Protein AF-A0A957R0A6-F1 (afdb_monomer)

Mean predicted aligned error: 2.7 Å

pLDDT: mean 95.4, std 4.58, range [67.75, 98.25]

Sequence (71 aa):
PADMLSRGLDYLRNIEQYYPHYYGQYIRHTLSAYALFVRHELGESDPAKAAALFTESGLDGMSMEGLAWIW

Solvent-accessible surface area (backbone atoms only — not comparable to full-atom values): 4045 Å² total; per-residue (Å²): 114,69,68,58,53,53,52,50,52,57,45,45,77,49,44,81,80,70,58,61,87,86,59,51,68,42,58,51,46,24,52,52,21,48,36,48,32,56,31,37,80,72,72,55,69,56,68,68,59,33,53,50,50,44,70,74,34,52,85,84,30,32,47,72,67,25,60,59,39,56,109

Foldseek 3Di:
DVVVVVVVLVCLVVVLVVDDPPDDQQVSLLSNLVSQLVCVVVVNHDLVVLVVSCVVQPPPNYDPVSVVSSD

Structure (mmCIF, N/CA/C/O backbone):
data_AF-A0A957R0A6-F1
#
_entry.id   AF-A0A957R0A6-F1
#
loop_
_atom_site.group_PDB
_atom_site.id
_atom_site.type_symbol
_atom_site.label_atom_id
_atom_site.label_alt_id
_atom_site.label_comp_id
_atom_site.label_asym_id
_atom_site.label_entity_id
_atom_site.label_seq_id
_atom_site.pdbx_PDB_ins_code
_atom_site.Cartn_x
_atom_site.Cartn_y
_atom_site.Cartn_z
_atom_site.occupancy
_atom_site.B_iso_or_equiv
_atom_site.auth_seq_id
_atom_site.auth_comp_id
_atom_site.auth_asym_id
_atom_site.auth_atom_id
_atom_site.pdbx_PDB_model_num
ATOM 1 N N . PRO A 1 1 ? 14.558 -3.412 -20.390 1.00 67.75 1 PRO A N 1
ATOM 2 C CA . PRO A 1 1 ? 13.170 -3.032 -20.006 1.00 67.75 1 PRO A 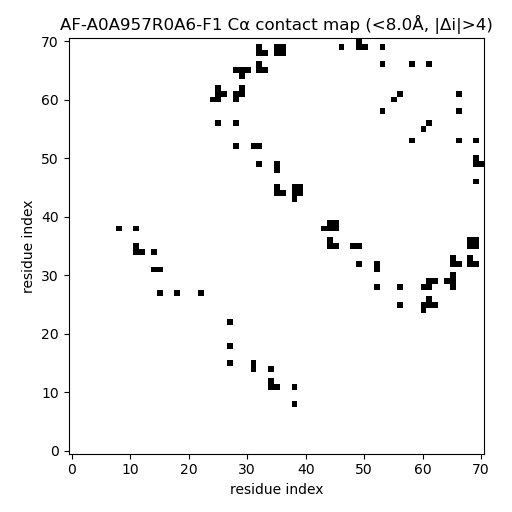CA 1
ATOM 3 C C . PRO A 1 1 ? 12.599 -3.891 -18.869 1.00 67.75 1 PRO A C 1
ATOM 5 O O . PRO A 1 1 ? 12.140 -3.326 -17.887 1.00 67.75 1 PRO A O 1
ATOM 8 N N . ALA A 1 2 ? 12.690 -5.226 -18.961 1.00 77.00 2 ALA A N 1
ATOM 9 C CA . ALA A 1 2 ? 12.219 -6.150 -17.919 1.00 77.00 2 ALA A CA 1
ATOM 10 C C . ALA A 1 2 ? 12.892 -5.930 -16.546 1.00 77.00 2 ALA A C 1
ATOM 12 O O . ALA 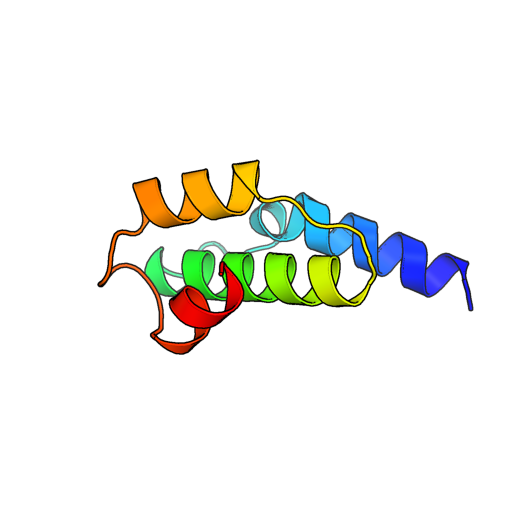A 1 2 ? 12.206 -5.883 -15.530 1.00 77.00 2 ALA A O 1
ATOM 13 N N . ASP A 1 3 ? 14.204 -5.668 -16.520 1.00 87.31 3 ASP A N 1
ATOM 14 C CA . ASP A 1 3 ? 14.931 -5.312 -15.2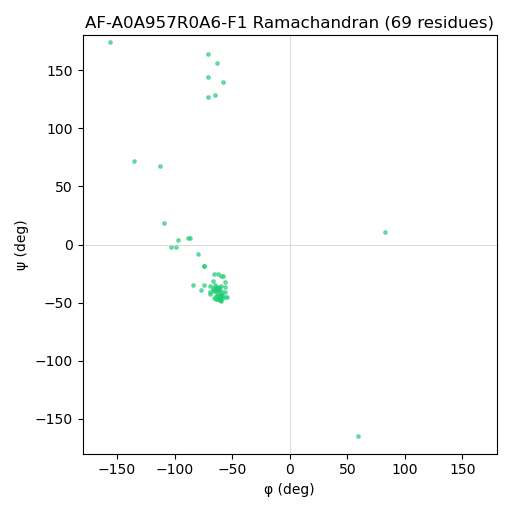91 1.00 87.31 3 ASP A CA 1
ATOM 15 C C . ASP A 1 3 ? 14.357 -4.100 -14.552 1.00 87.31 3 ASP A C 1
ATOM 17 O O . ASP A 1 3 ? 14.362 -4.061 -13.325 1.00 87.31 3 ASP A O 1
ATOM 21 N N . MET A 1 4 ? 13.868 -3.096 -15.284 1.00 92.06 4 MET A N 1
ATOM 22 C CA . MET A 1 4 ? 13.304 -1.892 -14.672 1.00 92.06 4 MET A CA 1
ATOM 23 C C . MET A 1 4 ? 11.978 -2.207 -13.976 1.00 92.06 4 MET A C 1
ATOM 25 O O . MET A 1 4 ? 11.759 -1.748 -12.859 1.00 92.06 4 MET A O 1
ATOM 29 N N . LEU A 1 5 ? 11.135 -3.034 -14.605 1.00 89.88 5 LEU A N 1
ATOM 30 C CA . LEU A 1 5 ? 9.874 -3.484 -14.020 1.00 89.88 5 LEU A CA 1
ATOM 31 C C . LEU A 1 5 ? 10.115 -4.334 -12.767 1.00 89.88 5 LEU A C 1
ATOM 33 O O . LEU A 1 5 ? 9.481 -4.094 -11.746 1.00 89.88 5 LEU A O 1
ATOM 37 N N . SER A 1 6 ? 11.079 -5.261 -12.817 1.00 91.31 6 SER A N 1
ATOM 38 C CA . SER A 1 6 ? 11.439 -6.087 -11.657 1.00 91.31 6 SER A CA 1
ATOM 39 C C . SER A 1 6 ? 11.889 -5.234 -10.470 1.00 91.31 6 SER A C 1
ATOM 41 O O . SER A 1 6 ? 11.408 -5.425 -9.360 1.00 91.31 6 SER A O 1
ATOM 43 N N . ARG A 1 7 ? 12.756 -4.239 -10.704 1.00 93.50 7 ARG A N 1
ATOM 44 C CA . ARG A 1 7 ? 13.195 -3.310 -9.649 1.00 93.50 7 ARG A CA 1
ATOM 45 C C . ARG A 1 7 ? 12.046 -2.463 -9.108 1.00 93.50 7 ARG A C 1
ATOM 47 O O . ARG A 1 7 ? 12.014 -2.180 -7.916 1.00 93.50 7 ARG A O 1
ATOM 54 N N . GLY A 1 8 ? 11.116 -2.060 -9.975 1.00 94.69 8 GLY A N 1
ATOM 55 C CA . GLY A 1 8 ? 9.900 -1.358 -9.573 1.00 94.69 8 GLY A CA 1
ATOM 56 C C . GLY A 1 8 ? 9.026 -2.209 -8.650 1.00 94.69 8 GLY A C 1
ATOM 57 O O . GLY A 1 8 ? 8.611 -1.729 -7.600 1.00 94.69 8 GLY A O 1
ATOM 58 N N . LEU A 1 9 ? 8.812 -3.483 -8.987 1.00 95.06 9 LEU A N 1
ATOM 59 C CA . LEU A 1 9 ? 8.085 -4.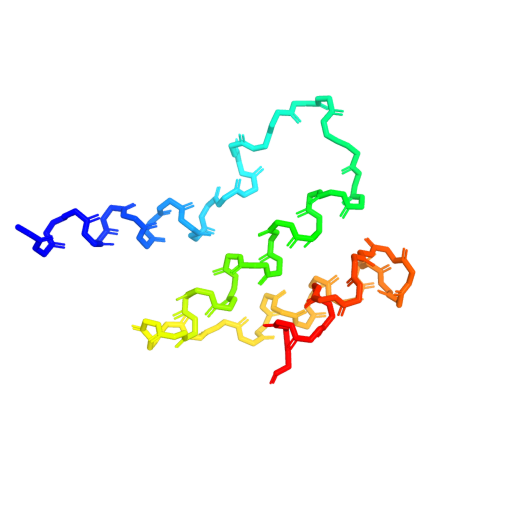423 -8.129 1.00 95.06 9 LEU A CA 1
ATOM 60 C C . LEU A 1 9 ? 8.776 -4.608 -6.776 1.00 95.06 9 LEU A C 1
ATOM 62 O O . LEU A 1 9 ? 8.122 -4.505 -5.740 1.00 95.06 9 LEU A O 1
ATOM 66 N N . ASP A 1 10 ? 10.096 -4.795 -6.762 1.00 95.69 10 ASP A N 1
ATOM 67 C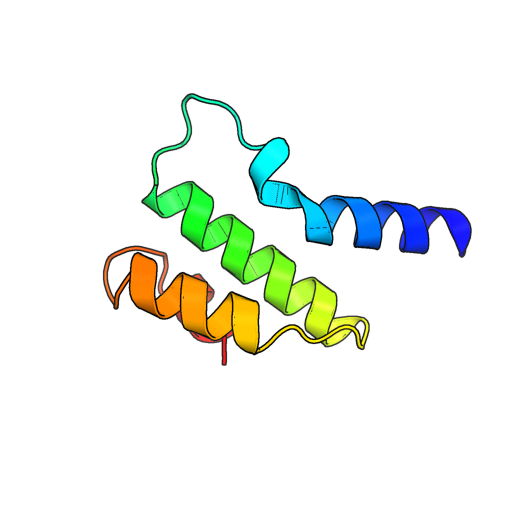 CA . ASP A 1 10 ? 10.855 -4.912 -5.512 1.00 95.69 10 ASP A CA 1
ATOM 68 C C . ASP A 1 10 ? 10.770 -3.649 -4.646 1.00 95.69 10 ASP A C 1
ATOM 70 O O . ASP A 1 10 ? 10.666 -3.746 -3.420 1.00 95.69 10 ASP A O 1
ATOM 74 N N . TYR A 1 11 ? 10.742 -2.467 -5.268 1.00 96.56 11 TYR A N 1
ATOM 75 C CA . TYR A 1 11 ? 10.501 -1.209 -4.566 1.00 96.56 11 TYR A CA 1
ATOM 76 C C . TYR A 1 11 ? 9.097 -1.168 -3.947 1.00 96.56 11 TYR A C 1
ATOM 78 O O . TYR A 1 11 ? 8.963 -0.855 -2.767 1.00 96.56 11 TYR A O 1
ATOM 86 N N . LEU A 1 12 ? 8.054 -1.536 -4.702 1.00 97.00 12 LEU A N 1
ATOM 87 C CA . LEU A 1 12 ? 6.666 -1.540 -4.220 1.00 97.00 12 LEU A CA 1
ATOM 88 C C . LEU A 1 12 ? 6.428 -2.561 -3.099 1.00 97.00 12 LEU A C 1
ATOM 90 O O . LEU A 1 12 ? 5.663 -2.291 -2.175 1.00 97.00 12 LEU A O 1
ATOM 94 N N . ARG A 1 13 ? 7.103 -3.716 -3.134 1.00 96.69 13 ARG A N 1
ATOM 95 C CA . ARG A 1 13 ? 7.057 -4.714 -2.049 1.00 96.69 13 ARG A CA 1
ATOM 96 C C . ARG A 1 13 ? 7.545 -4.142 -0.716 1.00 96.69 13 ARG A C 1
ATOM 98 O O . ARG A 1 13 ? 6.997 -4.492 0.328 1.00 96.69 13 ARG A O 1
ATOM 105 N N . ASN A 1 14 ? 8.543 -3.260 -0.772 1.00 97.00 14 ASN A N 1
ATOM 106 C CA . ASN A 1 14 ? 9.223 -2.671 0.383 1.00 97.00 14 ASN A CA 1
ATOM 107 C C . ASN A 1 14 ? 8.888 -1.186 0.584 1.00 97.00 14 ASN A C 1
ATOM 109 O O . ASN A 1 14 ? 9.638 -0.483 1.262 1.00 97.00 14 ASN A O 1
ATOM 113 N N . ILE A 1 15 ? 7.794 -0.696 -0.007 1.00 97.31 15 ILE A N 1
ATOM 114 C CA . ILE A 1 15 ? 7.513 0.740 -0.104 1.00 97.31 15 ILE A CA 1
ATOM 115 C C . ILE A 1 15 ? 7.499 1.442 1.263 1.00 97.31 15 ILE A C 1
ATOM 117 O O . ILE A 1 15 ? 7.956 2.579 1.387 1.00 97.31 15 ILE A O 1
ATOM 121 N N . GLU A 1 16 ? 7.076 0.734 2.314 1.00 96.75 16 GLU A N 1
ATOM 122 C CA . GLU A 1 16 ? 7.002 1.244 3.682 1.00 96.75 16 GLU A CA 1
ATOM 123 C C . GLU A 1 16 ? 8.364 1.648 4.262 1.00 96.75 16 GLU A C 1
ATOM 125 O O . GLU A 1 16 ? 8.429 2.520 5.128 1.00 96.75 16 GLU A O 1
ATOM 130 N N . GLN A 1 17 ? 9.458 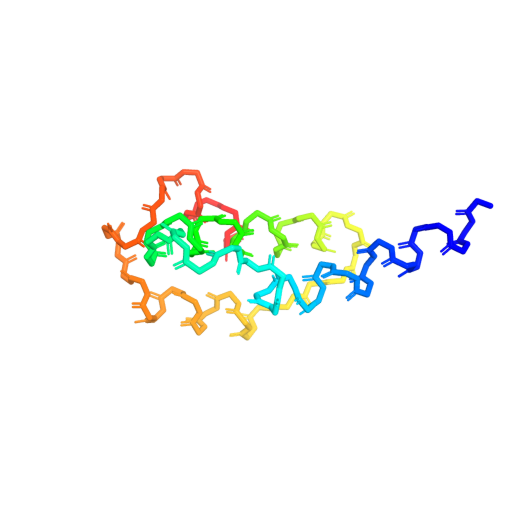1.059 3.770 1.00 97.50 17 GLN A N 1
ATOM 131 C CA . GLN A 1 17 ? 10.820 1.392 4.197 1.00 97.50 17 GLN A CA 1
ATOM 132 C C . GLN A 1 17 ? 11.296 2.739 3.640 1.00 97.50 17 GLN A C 1
ATOM 134 O O . GLN A 1 17 ? 12.256 3.315 4.151 1.00 97.50 17 GLN A O 1
ATOM 139 N N . TYR A 1 18 ? 10.638 3.247 2.596 1.00 97.12 18 TYR A N 1
ATOM 140 C CA . TYR A 1 18 ? 11.042 4.462 1.890 1.00 97.12 18 TYR A CA 1
ATOM 141 C C . TYR A 1 18 ? 10.197 5.681 2.256 1.00 97.12 18 TYR A C 1
ATOM 143 O O . TYR A 1 18 ? 10.464 6.778 1.760 1.00 97.12 18 TYR A O 1
ATOM 151 N N . TYR A 1 19 ? 9.190 5.524 3.117 1.00 97.56 19 TYR A N 1
ATOM 152 C CA . TYR A 1 19 ? 8.356 6.645 3.521 1.00 97.56 19 TYR A CA 1
ATOM 153 C C . TYR A 1 19 ? 9.155 7.682 4.311 1.00 97.56 19 TYR A C 1
ATOM 155 O O . TYR A 1 19 ? 9.791 7.349 5.317 1.00 97.56 19 TYR A O 1
ATOM 163 N N . PRO A 1 20 ? 9.091 8.965 3.916 1.00 97.62 20 PRO A N 1
ATOM 164 C CA . PRO A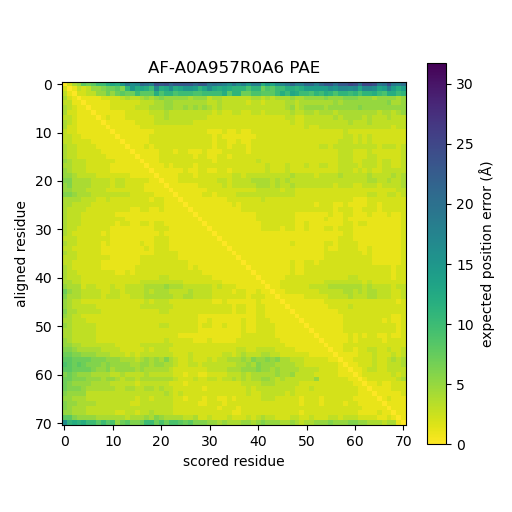 1 20 ? 9.677 10.023 4.711 1.00 97.62 20 PRO A CA 1
ATOM 165 C C . PRO A 1 20 ? 9.087 10.052 6.124 1.00 97.62 20 PRO A C 1
ATOM 167 O O . PRO A 1 20 ? 7.876 9.923 6.318 1.00 97.62 20 PRO A O 1
ATOM 170 N N . HIS A 1 21 ? 9.940 10.284 7.122 1.00 96.12 21 HIS A N 1
ATOM 171 C CA . HIS A 1 21 ? 9.541 10.257 8.533 1.00 96.12 21 HIS A CA 1
ATOM 172 C C . HIS A 1 21 ? 8.413 11.247 8.872 1.00 96.12 21 HIS A C 1
ATOM 174 O O . HIS A 1 21 ? 7.638 10.996 9.790 1.00 96.12 21 HIS A O 1
ATOM 180 N N . TYR A 1 22 ? 8.293 12.343 8.118 1.00 97.00 22 TYR A N 1
ATOM 181 C CA . TYR A 1 22 ? 7.274 13.373 8.316 1.00 97.00 22 TYR A CA 1
ATOM 182 C C . TYR A 1 22 ? 5.893 13.005 7.749 1.00 97.00 22 TYR A C 1
ATOM 184 O O . TYR A 1 22 ? 4.926 13.724 7.990 1.00 97.00 22 TYR A O 1
ATOM 192 N N . TYR A 1 23 ? 5.760 11.900 7.006 1.00 97.62 23 TYR A N 1
ATOM 193 C CA . TYR A 1 23 ? 4.444 11.401 6.609 1.00 97.62 23 TYR A CA 1
ATOM 194 C C . TYR A 1 23 ? 3.726 10.821 7.821 1.00 97.62 23 TYR A C 1
ATOM 196 O O . TYR A 1 23 ? 4.257 9.937 8.495 1.00 97.62 23 TYR A O 1
ATOM 204 N N . GLY A 1 24 ? 2.507 11.295 8.067 1.00 97.56 24 GLY A N 1
ATOM 205 C CA . GLY A 1 24 ? 1.611 10.707 9.057 1.00 97.56 24 GLY A CA 1
ATOM 206 C C . GLY A 1 24 ? 1.070 9.347 8.610 1.00 97.56 24 GLY A C 1
ATOM 207 O O . GLY A 1 24 ? 1.107 9.007 7.425 1.00 97.56 24 GLY A O 1
ATOM 208 N N . GLN A 1 25 ? 0.525 8.588 9.561 1.00 97.25 25 GLN A N 1
ATOM 209 C CA . GLN A 1 25 ? 0.052 7.219 9.334 1.00 97.25 25 GLN A CA 1
ATOM 210 C C . GLN A 1 25 ? -0.994 7.125 8.212 1.00 97.25 25 GLN A C 1
ATOM 212 O O . GLN A 1 25 ? -0.891 6.257 7.354 1.00 97.25 25 GLN A O 1
ATOM 217 N N . TYR A 1 26 ? -1.930 8.078 8.154 1.00 97.62 26 TYR A N 1
ATOM 218 C CA . TYR A 1 26 ? -2.961 8.151 7.112 1.00 97.62 26 TYR A CA 1
ATOM 219 C C . TYR A 1 26 ? -2.383 8.150 5.685 1.00 97.62 26 TYR A C 1
ATOM 221 O O . TYR A 1 26 ? -2.844 7.422 4.801 1.00 97.62 26 TYR A O 1
ATOM 229 N N . ILE A 1 27 ? -1.337 8.953 5.458 1.00 97.75 27 ILE A N 1
ATOM 230 C CA . ILE A 1 27 ? -0.674 9.053 4.151 1.00 97.75 27 ILE A CA 1
ATOM 231 C C . ILE A 1 27 ? 0.069 7.751 3.851 1.00 97.75 27 ILE A C 1
ATOM 233 O O . ILE A 1 27 ? -0.024 7.236 2.740 1.00 97.75 27 ILE A O 1
ATOM 237 N N . ARG A 1 28 ? 0.768 7.189 4.845 1.00 98.19 28 ARG A N 1
ATOM 238 C CA . ARG A 1 28 ? 1.504 5.924 4.698 1.00 98.19 28 ARG A CA 1
ATOM 239 C C . ARG A 1 28 ? 0.576 4.770 4.332 1.00 98.19 28 ARG A C 1
ATOM 241 O O . ARG A 1 28 ? 0.872 4.046 3.391 1.00 98.19 28 ARG A O 1
ATOM 248 N N . HIS A 1 29 ? -0.562 4.644 5.013 1.00 98.06 29 HIS A N 1
ATOM 249 C CA . HIS A 1 29 ? -1.563 3.631 4.691 1.00 98.06 29 HIS A CA 1
ATOM 250 C C . HIS A 1 29 ? -2.110 3.800 3.272 1.00 98.06 29 HIS A C 1
ATOM 252 O O . HIS A 1 29 ? -2.187 2.830 2.524 1.00 98.06 29 HIS A O 1
ATOM 258 N N . THR A 1 30 ? -2.422 5.037 2.873 1.00 98.00 30 THR A N 1
ATOM 259 C CA . THR A 1 30 ? -2.913 5.337 1.520 1.00 98.00 30 THR A CA 1
ATOM 260 C C . THR A 1 30 ? -1.895 4.950 0.441 1.00 98.00 30 THR A C 1
ATOM 262 O O . THR A 1 30 ? -2.257 4.349 -0.567 1.00 98.00 30 THR A O 1
ATOM 265 N N . LEU A 1 31 ? -0.610 5.248 0.654 1.00 98.06 31 LEU A N 1
ATOM 266 C CA . LEU A 1 31 ? 0.452 4.872 -0.283 1.00 98.06 31 LEU A CA 1
ATOM 267 C C . LEU A 1 31 ? 0.688 3.356 -0.317 1.00 98.06 31 LEU A C 1
ATOM 269 O O . LEU A 1 31 ? 0.931 2.805 -1.389 1.00 98.06 31 LEU A O 1
ATOM 273 N N . SER A 1 32 ? 0.561 2.673 0.824 1.00 98.06 32 SER A N 1
ATOM 274 C CA . SER A 1 32 ? 0.686 1.214 0.890 1.00 98.06 32 SER A CA 1
ATOM 275 C C . SER A 1 32 ? -0.459 0.526 0.151 1.00 98.06 32 SER A C 1
ATOM 277 O O . SER A 1 32 ? -0.219 -0.432 -0.581 1.00 98.06 32 SER A O 1
ATOM 279 N N . ALA A 1 33 ? -1.681 1.053 0.264 1.00 98.25 33 ALA A N 1
ATOM 280 C CA . ALA A 1 33 ? -2.827 0.591 -0.511 1.00 98.25 33 ALA A CA 1
ATOM 281 C C . ALA A 1 33 ? -2.597 0.763 -2.021 1.00 98.25 33 ALA A C 1
ATOM 283 O O . ALA A 1 33 ? -2.772 -0.185 -2.784 1.00 98.25 33 ALA A O 1
ATOM 284 N N . TYR A 1 34 ? -2.109 1.931 -2.451 1.00 98.00 34 TYR A N 1
ATOM 285 C CA . TYR A 1 34 ? -1.772 2.160 -3.859 1.00 98.00 34 TYR A CA 1
ATOM 286 C C . TYR A 1 34 ? -0.712 1.174 -4.373 1.00 98.00 34 TYR A C 1
ATOM 288 O O . TYR A 1 34 ? -0.843 0.620 -5.463 1.00 98.00 34 TYR A O 1
ATOM 296 N N . ALA A 1 35 ? 0.333 0.913 -3.583 1.00 98.12 35 ALA A N 1
ATOM 297 C CA . ALA A 1 35 ? 1.373 -0.041 -3.953 1.00 98.12 35 ALA A CA 1
ATOM 298 C C . ALA A 1 35 ? 0.832 -1.470 -4.112 1.00 98.12 35 ALA A C 1
ATOM 300 O O . ALA A 1 35 ? 1.255 -2.179 -5.026 1.00 98.12 35 ALA A O 1
ATOM 301 N N . LEU A 1 36 ? -0.109 -1.889 -3.258 1.00 98.06 36 LEU A N 1
ATOM 302 C CA . LEU A 1 36 ? -0.793 -3.179 -3.384 1.00 98.06 36 LEU A CA 1
ATOM 303 C C . LEU A 1 36 ? -1.616 -3.265 -4.670 1.00 98.06 36 LEU A C 1
ATOM 305 O O . LEU A 1 36 ? -1.504 -4.262 -5.380 1.00 98.06 36 LEU A O 1
ATOM 309 N N . PHE A 1 37 ? -2.359 -2.212 -5.012 1.00 98.00 37 PHE A N 1
ATOM 310 C CA . PHE A 1 37 ? -3.117 -2.146 -6.261 1.00 98.00 37 PHE A CA 1
ATOM 311 C C . PHE A 1 37 ? -2.213 -2.242 -7.495 1.00 98.00 37 PHE A C 1
ATOM 313 O O . PHE A 1 37 ? -2.443 -3.070 -8.370 1.00 98.00 37 PHE A O 1
ATOM 320 N N . VAL A 1 38 ? -1.117 -1.480 -7.546 1.00 97.25 38 VAL A N 1
ATOM 321 C CA . VAL A 1 38 ? -0.183 -1.559 -8.682 1.00 97.25 38 VAL A CA 1
ATOM 322 C C . VAL A 1 38 ? 0.451 -2.951 -8.791 1.00 97.25 38 VAL A C 1
ATOM 324 O O . VAL A 1 38 ? 0.622 -3.464 -9.895 1.00 97.25 38 VAL A O 1
ATOM 327 N N . ARG A 1 39 ? 0.778 -3.600 -7.665 1.00 97.19 39 ARG A N 1
ATOM 328 C CA . ARG A 1 39 ? 1.265 -4.990 -7.667 1.00 97.19 39 ARG A CA 1
ATOM 329 C C . ARG A 1 39 ? 0.194 -5.961 -8.182 1.00 97.19 39 ARG A C 1
ATOM 331 O O . ARG A 1 39 ? 0.533 -6.847 -8.964 1.00 97.19 39 ARG A O 1
ATOM 338 N N . HIS A 1 40 ? -1.076 -5.770 -7.816 1.00 97.12 40 HIS A N 1
ATOM 339 C CA . HIS A 1 40 ? -2.205 -6.556 -8.327 1.00 97.12 40 HIS A CA 1
ATOM 340 C C . HIS A 1 40 ? -2.344 -6.445 -9.853 1.00 97.12 40 HIS A C 1
ATOM 342 O O . HIS A 1 40 ? -2.370 -7.474 -10.526 1.00 97.12 40 HIS A O 1
ATOM 348 N N . GLU A 1 41 ? -2.321 -5.227 -10.404 1.00 96.06 41 GLU A N 1
ATOM 349 C CA . GLU A 1 41 ? -2.379 -4.973 -11.857 1.00 96.06 41 GLU A CA 1
ATOM 350 C C . GLU A 1 41 ? -1.211 -5.621 -12.623 1.00 96.06 41 GLU A C 1
ATOM 352 O O . GLU A 1 41 ? -1.330 -5.986 -13.792 1.00 96.06 41 GLU A O 1
ATOM 357 N N . LEU A 1 42 ? -0.071 -5.806 -11.952 1.00 94.50 42 LEU A N 1
ATOM 358 C CA . LEU A 1 42 ? 1.108 -6.487 -12.489 1.00 94.50 42 LEU A CA 1
ATOM 359 C C . LEU A 1 42 ? 1.098 -8.011 -12.257 1.00 94.50 42 LEU A C 1
ATOM 361 O O . LEU A 1 42 ? 2.077 -8.685 -12.581 1.00 94.50 42 LEU A O 1
ATOM 365 N N . GLY A 1 43 ? 0.008 -8.566 -11.720 1.00 95.12 43 GLY A N 1
ATOM 366 C CA . GLY A 1 43 ? -0.173 -9.999 -11.475 1.00 95.12 43 GLY A CA 1
ATOM 367 C C . GLY A 1 43 ? 0.448 -10.519 -10.173 1.00 95.12 43 GLY A C 1
ATOM 368 O O . GLY A 1 43 ? 0.502 -11.729 -9.966 1.00 95.12 43 GLY A O 1
ATOM 369 N N . GLU A 1 44 ? 0.902 -9.639 -9.278 1.00 94.88 44 GLU A N 1
ATOM 370 C CA . GLU A 1 44 ? 1.525 -9.982 -7.995 1.00 94.88 44 GLU A CA 1
ATOM 371 C C . GLU A 1 44 ? 0.645 -9.554 -6.810 1.00 94.88 44 GLU A C 1
ATOM 373 O O . GLU A 1 44 ? 0.968 -8.651 -6.039 1.00 94.88 44 GLU A O 1
ATOM 378 N N . SER A 1 45 ? -0.500 -10.211 -6.662 1.00 95.00 45 SER A N 1
ATOM 379 C CA . SER A 1 45 ? -1.446 -9.901 -5.585 1.00 95.00 45 SER A CA 1
ATOM 380 C C . SER A 1 45 ? -0.936 -10.328 -4.208 1.00 95.00 45 SER A C 1
ATOM 382 O O . SER A 1 45 ? -0.352 -11.399 -4.056 1.00 95.00 45 SER A O 1
ATOM 384 N N . ASP A 1 46 ? -1.247 -9.527 -3.190 1.00 97.56 46 ASP A N 1
ATOM 385 C CA . ASP A 1 46 ? -0.884 -9.793 -1.794 1.00 97.56 46 ASP A CA 1
ATOM 386 C C . ASP A 1 46 ? -2.082 -9.525 -0.859 1.00 97.56 46 ASP A C 1
ATOM 388 O O . ASP A 1 46 ? -2.120 -8.521 -0.139 1.00 97.56 46 ASP A O 1
ATOM 392 N N . PRO A 1 47 ? -3.111 -10.397 -0.892 1.00 96.50 47 PRO A N 1
ATOM 393 C CA . PRO A 1 47 ? -4.346 -10.199 -0.130 1.00 96.50 47 PRO A CA 1
ATOM 394 C C . PRO A 1 47 ? -4.121 -10.263 1.386 1.00 96.50 47 PRO A C 1
ATOM 396 O O . PRO A 1 47 ? -4.865 -9.650 2.149 1.00 96.50 47 PRO A O 1
ATOM 399 N N . ALA A 1 48 ? -3.079 -10.967 1.838 1.00 97.81 48 ALA A N 1
ATOM 400 C CA . ALA A 1 48 ? -2.710 -11.006 3.249 1.00 97.81 48 ALA A CA 1
ATOM 401 C C . ALA A 1 48 ? -2.239 -9.627 3.734 1.00 97.81 48 ALA A C 1
ATOM 403 O O . ALA A 1 48 ? -2.703 -9.152 4.772 1.00 97.81 48 ALA A O 1
ATOM 404 N N . LYS A 1 49 ? -1.374 -8.950 2.963 1.00 97.19 49 LYS A N 1
ATOM 405 C CA . LYS A 1 49 ? -0.933 -7.585 3.279 1.00 97.19 49 LYS A CA 1
ATOM 406 C C . LYS A 1 49 ? -2.079 -6.576 3.174 1.00 97.19 49 LYS A C 1
ATOM 408 O O . LYS A 1 49 ? -2.169 -5.697 4.024 1.00 97.19 49 LYS A O 1
ATOM 413 N N . ALA A 1 50 ? -2.986 -6.734 2.207 1.00 97.56 50 ALA A N 1
ATOM 414 C CA . ALA A 1 50 ? -4.196 -5.912 2.097 1.00 97.56 50 ALA A CA 1
ATOM 415 C C . ALA A 1 50 ? -5.104 -6.030 3.337 1.00 97.56 50 ALA A C 1
ATOM 417 O O . ALA A 1 50 ? -5.494 -5.020 3.922 1.00 97.56 50 ALA A O 1
ATOM 418 N N . ALA A 1 51 ? -5.373 -7.256 3.798 1.00 97.50 51 ALA A N 1
ATOM 419 C CA . ALA A 1 51 ? -6.186 -7.501 4.989 1.00 97.50 51 ALA A CA 1
ATOM 420 C C . ALA A 1 51 ? -5.525 -6.980 6.277 1.00 97.50 51 ALA A C 1
ATOM 422 O O . ALA A 1 51 ? -6.203 -6.412 7.139 1.00 97.50 51 ALA A O 1
ATOM 423 N N . ALA A 1 52 ? -4.204 -7.141 6.408 1.00 97.69 52 ALA A N 1
ATOM 424 C CA . ALA A 1 52 ? -3.447 -6.593 7.531 1.00 97.69 52 ALA A CA 1
ATOM 425 C C . ALA A 1 52 ? -3.515 -5.059 7.548 1.00 97.69 52 ALA A C 1
ATOM 427 O O . ALA A 1 52 ? -3.854 -4.473 8.573 1.00 97.69 52 ALA A O 1
ATOM 428 N N . LEU A 1 53 ? -3.302 -4.422 6.394 1.00 97.25 53 LEU A N 1
ATOM 429 C CA . LEU A 1 53 ? -3.382 -2.972 6.254 1.00 97.25 53 LEU A CA 1
ATOM 430 C C . LEU A 1 53 ? -4.775 -2.437 6.620 1.00 97.25 53 LEU A C 1
ATOM 432 O O . LEU A 1 53 ? -4.870 -1.461 7.357 1.00 97.25 53 LEU A O 1
ATOM 436 N N . PHE A 1 54 ? -5.847 -3.101 6.175 1.00 96.94 54 PHE A N 1
ATOM 437 C CA . PHE A 1 54 ? -7.216 -2.750 6.566 1.00 96.94 54 PHE A CA 1
ATOM 438 C C . PHE A 1 54 ? -7.451 -2.892 8.074 1.00 96.94 54 PHE A C 1
ATOM 440 O O . PHE A 1 54 ? -8.091 -2.042 8.691 1.00 96.94 54 PHE A O 1
ATOM 447 N N . THR A 1 55 ? -6.922 -3.959 8.677 1.00 97.12 55 THR A N 1
ATOM 448 C CA . THR A 1 55 ? -7.036 -4.204 10.123 1.00 97.12 55 THR A CA 1
ATOM 449 C C . THR A 1 55 ? -6.338 -3.108 10.931 1.00 97.12 55 THR A C 1
ATOM 451 O O . THR A 1 55 ? -6.843 -2.700 11.974 1.00 97.12 55 THR A O 1
ATOM 454 N N . GLU A 1 56 ? -5.202 -2.608 10.445 1.00 95.44 56 GLU A N 1
ATOM 455 C CA . GLU A 1 56 ? -4.439 -1.532 11.082 1.00 95.44 56 GLU A CA 1
ATOM 456 C C . GLU A 1 56 ? -5.054 -0.143 10.863 1.00 95.44 56 GLU A C 1
ATOM 458 O O . GLU A 1 56 ? -5.043 0.687 11.773 1.00 95.44 56 GLU A O 1
ATOM 463 N N . SER A 1 57 ? -5.586 0.136 9.670 1.00 95.31 57 SER A N 1
ATOM 464 C CA . SER A 1 57 ? -6.128 1.453 9.332 1.00 95.31 57 SER A CA 1
ATOM 465 C C . SER A 1 57 ? -7.571 1.652 9.789 1.00 95.31 57 SER A C 1
ATOM 467 O O . SER A 1 57 ? -7.962 2.768 10.128 1.00 95.31 57 SER A O 1
ATOM 469 N N . GLY A 1 58 ? -8.395 0.606 9.752 1.00 94.06 58 GLY A N 1
ATOM 470 C CA . GLY A 1 58 ? -9.847 0.758 9.777 1.00 94.06 58 GLY A CA 1
ATOM 471 C C . GLY A 1 58 ? -10.366 1.589 8.593 1.00 94.06 58 GLY A C 1
ATOM 472 O O . GLY A 1 58 ? -9.653 1.820 7.613 1.00 94.06 58 GLY A O 1
ATOM 473 N N . LEU A 1 59 ? -11.618 2.045 8.697 1.00 93.75 59 LEU A N 1
ATOM 474 C CA . LEU A 1 59 ? -12.304 2.794 7.634 1.00 93.75 59 LEU A CA 1
ATOM 475 C C . LEU A 1 59 ? -11.807 4.241 7.488 1.00 93.75 59 LEU A C 1
ATOM 477 O O . LEU A 1 59 ? -11.728 4.746 6.376 1.00 93.75 59 LEU A O 1
ATOM 481 N N . ASP A 1 60 ? -11.436 4.898 8.585 1.00 94.62 60 ASP A N 1
ATOM 482 C CA . ASP A 1 60 ? -11.029 6.312 8.572 1.00 94.62 60 ASP A CA 1
ATOM 483 C C . ASP A 1 60 ? -9.498 6.504 8.565 1.00 94.62 60 ASP A C 1
ATOM 485 O O . ASP A 1 60 ? -8.996 7.628 8.538 1.00 94.62 60 ASP A O 1
ATOM 489 N N . GLY A 1 61 ? -8.724 5.413 8.614 1.00 95.12 61 GLY A N 1
ATOM 490 C CA . GLY A 1 61 ? -7.262 5.465 8.714 1.00 95.12 61 GLY A CA 1
ATOM 491 C C . GLY A 1 61 ? -6.519 5.568 7.385 1.00 95.12 61 GLY A C 1
ATOM 492 O O . GLY A 1 61 ? -5.289 5.489 7.393 1.00 95.12 61 GLY A O 1
ATOM 493 N N . MET A 1 62 ? -7.223 5.720 6.263 1.00 95.94 62 MET A N 1
ATOM 494 C CA . MET A 1 62 ? -6.663 6.004 4.939 1.00 95.94 62 MET A CA 1
ATOM 495 C C . MET A 1 62 ? -7.704 6.680 4.036 1.00 95.94 62 MET A C 1
ATOM 497 O O . MET A 1 62 ? -8.861 6.831 4.421 1.00 95.94 62 MET A O 1
ATOM 501 N N . SER A 1 63 ? -7.292 7.098 2.838 1.00 95.44 63 SER A N 1
ATOM 502 C CA . SER A 1 63 ? -8.219 7.654 1.843 1.00 95.44 63 SER A CA 1
ATOM 503 C C . SER A 1 63 ? -9.267 6.642 1.378 1.00 95.44 63 SER A C 1
ATOM 505 O O . SER A 1 63 ? -9.043 5.431 1.398 1.00 95.44 63 SER A O 1
ATOM 507 N N . MET A 1 64 ? -10.399 7.158 0.895 1.00 95.75 64 MET A N 1
ATOM 508 C CA . MET A 1 64 ? -11.459 6.339 0.311 1.00 95.75 64 MET A CA 1
ATOM 509 C C . MET A 1 64 ? -10.959 5.559 -0.912 1.00 95.75 64 MET A C 1
ATOM 511 O O . MET A 1 64 ? -11.298 4.388 -1.063 1.00 95.75 64 MET A O 1
ATOM 515 N N . GLU A 1 65 ? -10.113 6.163 -1.753 1.00 95.31 65 GLU A N 1
ATOM 516 C CA . GLU A 1 65 ? -9.459 5.437 -2.847 1.00 95.31 65 GLU A CA 1
ATOM 517 C C . GLU A 1 65 ? -8.525 4.338 -2.327 1.00 95.31 65 GLU A C 1
ATOM 519 O O . GLU A 1 65 ? -8.505 3.243 -2.879 1.00 95.31 65 GLU A O 1
ATOM 524 N N . GLY A 1 66 ? -7.817 4.593 -1.222 1.00 96.19 66 GLY A N 1
ATOM 525 C CA . GLY A 1 66 ? -7.000 3.595 -0.534 1.00 96.19 66 GLY A CA 1
ATOM 526 C C . GLY A 1 66 ? -7.797 2.355 -0.136 1.00 96.19 66 GLY A C 1
ATOM 527 O O . GLY A 1 66 ? -7.360 1.239 -0.402 1.00 96.19 66 GLY A O 1
ATOM 528 N N . LEU A 1 67 ? -8.995 2.541 0.423 1.00 95.62 67 LEU A N 1
ATOM 529 C CA . LEU A 1 67 ? -9.895 1.425 0.717 1.00 95.62 67 LEU A CA 1
ATOM 530 C C . LEU A 1 67 ? -10.319 0.682 -0.553 1.00 95.62 67 LEU A C 1
ATOM 532 O O . LEU A 1 67 ? -10.392 -0.539 -0.533 1.00 95.62 67 LEU A O 1
ATOM 536 N N . ALA A 1 68 ? -10.581 1.387 -1.655 1.00 95.12 68 ALA A N 1
ATOM 537 C CA . ALA A 1 68 ? -10.959 0.750 -2.917 1.00 95.12 68 ALA A CA 1
ATOM 538 C C . ALA A 1 68 ? -9.817 -0.076 -3.538 1.00 95.12 68 ALA A C 1
ATOM 540 O O . ALA A 1 68 ? -10.080 -1.079 -4.181 1.00 95.12 68 ALA A O 1
ATOM 541 N N . TRP A 1 69 ? -8.558 0.318 -3.335 1.00 97.19 69 TRP A N 1
ATOM 542 C CA . TRP A 1 69 ? -7.379 -0.361 -3.887 1.00 97.19 69 TRP A CA 1
ATOM 543 C C . TRP A 1 69 ? -7.012 -1.686 -3.216 1.00 97.19 69 TRP A C 1
ATOM 545 O O . TRP A 1 69 ? -6.240 -2.460 -3.780 1.00 97.19 69 TRP A O 1
ATOM 555 N N . ILE A 1 7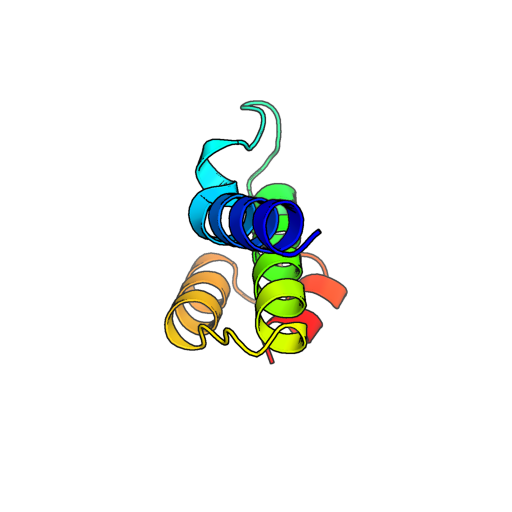0 ? -7.514 -1.937 -2.008 1.00 94.25 70 ILE A N 1
ATOM 556 C CA . ILE A 1 70 ? -7.227 -3.160 -1.243 1.00 94.25 70 ILE A CA 1
ATOM 557 C C . ILE A 1 70 ? -8.315 -4.239 -1.389 1.00 94.25 70 ILE A C 1
ATOM 559 O O . ILE A 1 70 ? -8.210 -5.279 -0.737 1.00 94.25 70 ILE A O 1
ATOM 563 N N . TRP A 1 71 ? -9.327 -3.995 -2.229 1.00 87.12 71 TRP A N 1
ATOM 564 C CA . TRP A 1 71 ? -10.417 -4.913 -2.582 1.00 87.12 71 TRP A CA 1
ATOM 565 C C . TRP A 1 71 ? -10.349 -5.310 -4.055 1.00 87.12 71 TRP A C 1
ATOM 567 O O . TRP A 1 71 ? -10.652 -6.492 -4.334 1.00 87.12 71 TRP A O 1
#

Secondary structure (DSSP, 8-state):
-HHHHHHHHHHHHTGGGG--TTS-HHHHHHHHHHHHHHHHHTT---HHHHHHH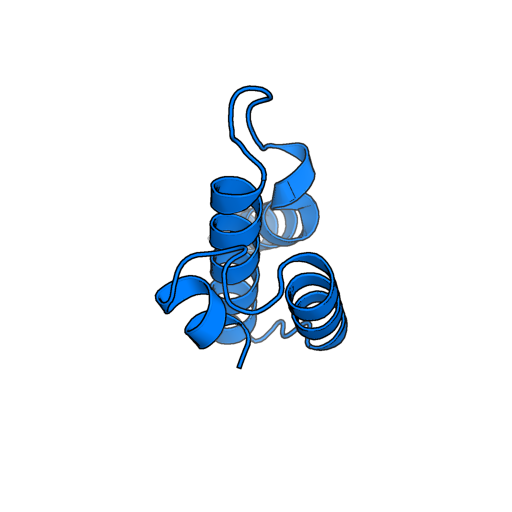HHHHTTTSS-HHHHHHT-

Radius of gyration: 12.13 Å; Cα contacts (8 Å, |Δi|>4): 61; chains: 1; bounding box: 27×24×31 Å